Protein AF-A0A2A5IWP4-F1 (afdb_monomer_lite)

Organism: Rhodococcus qingshengii (NCBI:txid334542)

Foldseek 3Di:
DVVCVCCQQQPDFDLLFLRDGVVCVVVVVLLVVLVVVLVVLVVCCVVCVVVNVDPDDPPSSDGDPDDPDDPPDDPPDPPDDDDDDD

Sequence (86 aa):
MDRFTNWYNHEHRRTGISLHTPADVHFGLAPGKAADRRSVLVAAREQHPHRLGTTAVPKILDLPDSWINRPAAESKSAEDSETAAA

pLDDT: mean 84.18, std 16.88, range [37.78, 97.19]

Structure (mmCIF, N/CA/C/O backbone):
data_AF-A0A2A5IWP4-F1
#
_entry.id   AF-A0A2A5IWP4-F1
#
loop_
_atom_site.group_PDB
_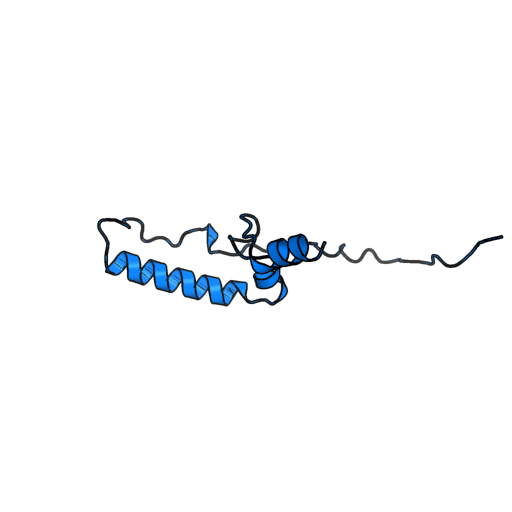atom_site.id
_atom_site.type_symbol
_atom_site.label_atom_id
_atom_site.label_alt_id
_atom_site.label_comp_id
_atom_site.label_asym_id
_atom_site.label_entity_id
_atom_site.label_seq_id
_atom_site.pdbx_PDB_ins_code
_atom_site.Cartn_x
_atom_site.Cartn_y
_atom_site.Cartn_z
_atom_site.occupancy
_atom_site.B_iso_or_equiv
_atom_site.auth_seq_id
_atom_site.auth_comp_id
_atom_site.auth_asym_id
_atom_site.auth_atom_id
_atom_site.pdbx_PDB_model_num
ATOM 1 N N . MET A 1 1 ? 22.726 -14.420 -5.982 1.00 64.50 1 MET A N 1
ATOM 2 C CA . MET A 1 1 ? 21.943 -13.243 -6.414 1.00 64.50 1 MET A CA 1
ATOM 3 C C . MET A 1 1 ? 20.454 -13.423 -6.147 1.00 64.50 1 MET A C 1
ATOM 5 O O . MET A 1 1 ? 19.825 -12.489 -5.673 1.00 64.50 1 MET A O 1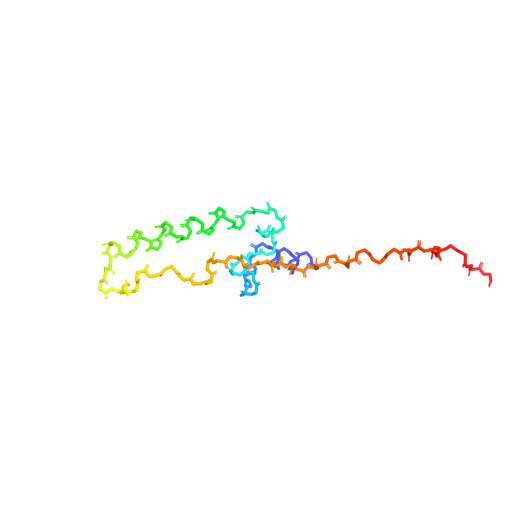
ATOM 9 N N . ASP A 1 2 ? 19.922 -14.633 -6.304 1.00 88.50 2 ASP A N 1
ATOM 10 C CA . ASP A 1 2 ? 18.489 -14.948 -6.168 1.00 88.50 2 ASP A CA 1
ATOM 11 C C . ASP A 1 2 ? 17.842 -14.475 -4.860 1.00 88.50 2 ASP A C 1
ATOM 13 O O . ASP A 1 2 ? 16.742 -13.930 -4.873 1.00 88.50 2 ASP A O 1
ATOM 17 N N . ARG A 1 3 ? 18.547 -14.599 -3.727 1.00 95.31 3 ARG A N 1
ATOM 18 C CA . ARG A 1 3 ? 18.033 -14.160 -2.418 1.00 95.31 3 ARG A CA 1
ATOM 19 C C . ARG A 1 3 ? 17.809 -12.646 -2.352 1.00 95.31 3 ARG A C 1
ATOM 21 O O . ARG A 1 3 ? 16.797 -12.207 -1.817 1.00 95.31 3 ARG A O 1
ATOM 28 N N . PHE A 1 4 ? 18.736 -11.864 -2.909 1.00 95.50 4 PHE A N 1
ATOM 29 C CA . PHE A 1 4 ? 18.609 -10.408 -2.956 1.00 95.50 4 PHE A CA 1
ATOM 30 C C . PHE A 1 4 ? 17.485 -9.996 -3.904 1.00 95.50 4 PHE A C 1
ATOM 32 O O . PHE A 1 4 ? 16.627 -9.217 -3.510 1.00 95.50 4 PHE A O 1
ATOM 39 N N . THR A 1 5 ? 17.452 -10.548 -5.120 1.00 94.88 5 THR A N 1
ATOM 40 C CA . THR A 1 5 ? 16.437 -10.193 -6.121 1.00 94.88 5 THR A CA 1
ATOM 41 C C . THR A 1 5 ? 15.028 -10.546 -5.649 1.00 94.88 5 THR A C 1
ATOM 43 O O . THR A 1 5 ? 14.116 -9.735 -5.804 1.00 94.88 5 THR A O 1
ATOM 46 N N . ASN A 1 6 ? 14.848 -11.713 -5.021 1.00 97.12 6 ASN A N 1
ATOM 47 C CA . ASN A 1 6 ? 13.558 -12.107 -4.458 1.00 97.12 6 ASN A CA 1
ATOM 48 C C . ASN A 1 6 ? 13.104 -11.129 -3.365 1.00 97.12 6 ASN A C 1
ATOM 50 O O . ASN A 1 6 ? 12.025 -10.545 -3.463 1.00 97.12 6 ASN A O 1
ATOM 54 N N . TRP A 1 7 ? 13.966 -10.876 -2.375 1.00 96.94 7 TRP A N 1
ATOM 55 C CA . TRP A 1 7 ? 13.663 -9.929 -1.304 1.00 96.94 7 TRP A CA 1
ATOM 56 C C . TRP A 1 7 ? 13.366 -8.528 -1.853 1.00 96.94 7 TRP A C 1
ATOM 58 O O . TRP A 1 7 ? 12.370 -7.907 -1.478 1.00 96.94 7 TRP A O 1
ATOM 68 N N . TYR A 1 8 ? 14.190 -8.044 -2.785 1.00 95.44 8 TYR A N 1
ATOM 69 C CA . TYR A 1 8 ? 14.043 -6.722 -3.381 1.00 95.44 8 TYR A CA 1
ATOM 70 C C . TYR A 1 8 ? 12.689 -6.573 -4.073 1.00 95.44 8 TYR A C 1
ATOM 72 O O . TYR A 1 8 ? 12.019 -5.564 -3.879 1.00 95.44 8 TYR A O 1
ATOM 80 N N . ASN A 1 9 ? 12.265 -7.577 -4.844 1.00 95.12 9 ASN A N 1
ATOM 81 C CA . ASN A 1 9 ? 11.038 -7.496 -5.628 1.00 95.12 9 ASN A CA 1
ATOM 82 C C . ASN A 1 9 ? 9.767 -7.762 -4.817 1.00 95.12 9 ASN A C 1
ATOM 84 O O . ASN A 1 9 ? 8.740 -7.149 -5.111 1.00 95.12 9 ASN A O 1
ATOM 88 N N . HIS A 1 10 ? 9.816 -8.644 -3.816 1.00 96.06 10 HIS A N 1
ATOM 89 C CA . HIS A 1 10 ? 8.610 -9.170 -3.165 1.00 96.06 10 HIS A CA 1
ATOM 90 C C . HIS A 1 10 ? 8.444 -8.777 -1.696 1.00 96.06 10 HIS A C 1
ATOM 92 O O . HIS A 1 10 ? 7.333 -8.858 -1.175 1.00 96.06 10 HIS A O 1
ATOM 98 N N . GLU A 1 11 ? 9.498 -8.311 -1.026 1.00 96.44 11 GLU A N 1
ATOM 99 C CA . GLU A 1 11 ? 9.461 -8.028 0.415 1.00 96.44 11 GLU A CA 1
ATOM 100 C C . GLU A 1 11 ? 9.832 -6.578 0.739 1.00 96.44 11 GLU A C 1
ATOM 102 O O . GLU A 1 11 ? 9.211 -5.945 1.604 1.00 96.44 11 GLU A O 1
ATOM 107 N N . HIS A 1 12 ? 10.818 -6.032 0.026 1.00 95.19 12 HIS A N 1
ATOM 108 C CA . HIS A 1 12 ? 11.319 -4.683 0.229 1.00 95.19 12 HIS A CA 1
ATOM 109 C C . HIS A 1 12 ? 10.290 -3.634 -0.208 1.00 95.19 12 HIS A C 1
ATOM 111 O O . HIS A 1 12 ? 9.984 -3.465 -1.389 1.00 95.19 12 HIS A O 1
ATOM 117 N N . ARG A 1 13 ? 9.756 -2.896 0.769 1.00 94.44 13 ARG A N 1
ATOM 118 C CA . ARG A 1 13 ? 8.805 -1.802 0.546 1.00 94.44 13 ARG A CA 1
ATOM 119 C C . ARG A 1 13 ? 9.551 -0.483 0.476 1.00 94.44 13 ARG A C 1
ATOM 121 O O . ARG A 1 13 ? 10.344 -0.176 1.364 1.00 94.44 13 ARG A O 1
ATOM 128 N N . ARG A 1 14 ? 9.268 0.315 -0.553 1.00 90.69 14 ARG A N 1
ATOM 129 C CA . ARG A 1 14 ? 9.987 1.571 -0.807 1.00 90.69 14 ARG A CA 1
ATOM 130 C C . ARG A 1 14 ? 9.059 2.771 -0.690 1.00 90.69 14 ARG A C 1
ATOM 132 O O . ARG A 1 14 ? 7.947 2.762 -1.211 1.00 90.69 14 ARG A O 1
ATOM 139 N N . THR A 1 15 ? 9.535 3.836 -0.056 1.00 88.81 15 THR A N 1
ATOM 140 C CA . THR A 1 15 ? 8.774 5.085 0.121 1.00 88.81 15 THR A CA 1
ATOM 141 C C . THR A 1 15 ? 8.460 5.775 -1.205 1.00 88.81 15 THR A C 1
ATOM 143 O O . THR A 1 15 ? 7.359 6.287 -1.364 1.00 88.81 15 THR A O 1
ATOM 146 N N . GLY A 1 16 ? 9.370 5.711 -2.184 1.00 89.19 16 GLY A N 1
ATOM 147 C CA . GLY A 1 16 ? 9.174 6.290 -3.522 1.00 89.19 16 GLY A CA 1
ATOM 148 C C . GLY A 1 16 ? 8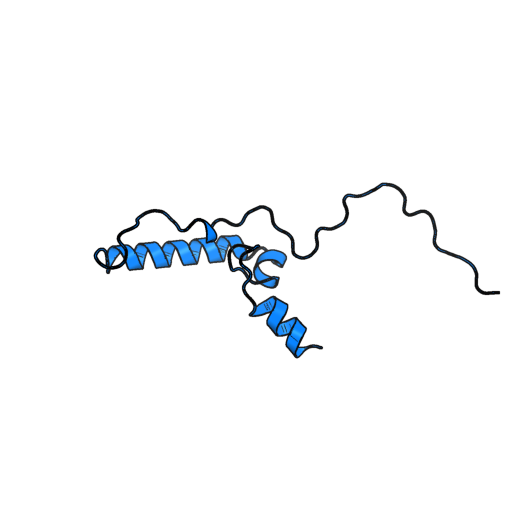.093 5.615 -4.378 1.00 89.19 16 GLY A C 1
ATOM 149 O O . GLY A 1 16 ? 7.787 6.114 -5.448 1.00 89.19 16 GLY A O 1
ATOM 150 N N . ILE A 1 17 ? 7.527 4.493 -3.921 1.00 92.25 17 ILE A N 1
ATOM 151 C CA . ILE A 1 17 ? 6.362 3.827 -4.527 1.00 92.25 17 ILE A CA 1
ATOM 152 C C . ILE A 1 17 ? 5.304 3.532 -3.459 1.00 92.25 17 ILE A C 1
ATOM 154 O O . ILE A 1 17 ? 4.737 2.444 -3.416 1.00 92.25 17 ILE A O 1
ATOM 158 N N . SER A 1 18 ? 5.070 4.469 -2.537 1.00 93.50 18 SER A N 1
ATOM 159 C CA . SER A 1 18 ? 3.938 4.397 -1.597 1.00 93.50 18 SER A CA 1
ATOM 160 C C . SER A 1 18 ? 3.931 3.129 -0.725 1.00 93.50 18 SER A C 1
ATOM 162 O O . SER A 1 18 ? 2.897 2.530 -0.424 1.00 93.50 18 SER A O 1
ATOM 164 N N . LEU A 1 19 ? 5.135 2.686 -0.331 1.00 93.88 19 LEU A N 1
ATOM 165 C CA . LEU A 1 19 ? 5.388 1.462 0.443 1.00 93.88 19 LEU A CA 1
ATOM 166 C C . LEU A 1 19 ? 4.824 0.186 -0.208 1.00 93.88 19 LEU A C 1
ATOM 168 O O . LEU A 1 19 ? 4.487 -0.792 0.473 1.00 93.88 19 LEU A O 1
ATOM 172 N N . HIS A 1 20 ? 4.726 0.180 -1.533 1.00 94.50 20 HIS A N 1
ATOM 173 C CA . HIS A 1 20 ? 4.570 -1.033 -2.322 1.00 94.50 20 HIS A CA 1
ATOM 174 C C . HIS A 1 20 ? 5.920 -1.711 -2.548 1.00 94.50 20 HIS A C 1
ATOM 176 O O . HIS A 1 20 ? 6.988 -1.109 -2.376 1.00 94.50 20 HIS A O 1
ATOM 182 N N . THR A 1 21 ? 5.862 -2.991 -2.894 1.00 95.38 21 THR A N 1
ATOM 183 C CA . THR A 1 21 ? 7.024 -3.722 -3.395 1.00 95.38 21 THR A CA 1
ATOM 184 C C . THR A 1 21 ? 7.187 -3.445 -4.893 1.00 95.38 21 THR A C 1
ATOM 186 O O . THR A 1 21 ? 6.219 -3.061 -5.558 1.00 95.38 21 THR A O 1
ATOM 189 N N . PRO A 1 22 ? 8.385 -3.634 -5.466 1.00 94.69 22 PRO A N 1
ATOM 190 C CA . PRO A 1 22 ? 8.566 -3.531 -6.906 1.00 94.69 22 PRO A CA 1
ATOM 191 C C . PRO A 1 22 ? 7.610 -4.428 -7.706 1.00 94.69 22 PRO A C 1
ATOM 193 O O . PRO A 1 22 ? 7.050 -3.974 -8.701 1.00 94.69 22 PRO A O 1
ATOM 196 N N . ALA A 1 23 ? 7.357 -5.656 -7.241 1.00 95.06 23 ALA A N 1
ATOM 197 C CA . ALA A 1 23 ? 6.409 -6.568 -7.876 1.00 95.06 23 ALA A CA 1
ATOM 198 C C . ALA A 1 23 ? 4.966 -6.037 -7.840 1.00 95.06 23 ALA A C 1
ATOM 200 O O . ALA A 1 23 ? 4.257 -6.136 -8.838 1.00 95.06 23 ALA A O 1
ATOM 201 N N . ASP A 1 24 ? 4.537 -5.424 -6.732 1.00 95.06 24 ASP A N 1
ATOM 202 C CA . ASP A 1 24 ? 3.191 -4.848 -6.625 1.00 95.06 24 ASP A CA 1
ATOM 203 C C . ASP A 1 24 ? 2.943 -3.763 -7.673 1.00 95.06 24 ASP A C 1
ATOM 205 O O . ASP A 1 24 ? 1.843 -3.660 -8.213 1.00 95.06 24 ASP A O 1
ATOM 209 N N . VAL A 1 25 ? 3.959 -2.945 -7.950 1.00 92.62 25 VAL A N 1
ATOM 210 C CA . VAL A 1 25 ? 3.880 -1.896 -8.971 1.00 92.62 25 VAL A CA 1
ATOM 211 C C . VAL A 1 25 ? 3.954 -2.508 -10.366 1.00 92.62 25 VAL A C 1
ATOM 213 O O . VAL A 1 25 ? 3.116 -2.199 -11.205 1.00 92.62 25 VAL A O 1
ATOM 216 N N . HIS A 1 26 ? 4.914 -3.406 -10.604 1.00 91.69 26 HIS A N 1
ATOM 217 C CA . HIS A 1 26 ? 5.133 -4.024 -11.913 1.00 91.69 26 HIS A CA 1
ATOM 218 C C . HIS A 1 26 ? 3.907 -4.793 -12.420 1.00 91.69 26 HIS A C 1
ATOM 220 O O . HIS A 1 26 ? 3.539 -4.662 -13.583 1.00 91.69 26 HIS A O 1
ATOM 226 N N . PHE A 1 27 ? 3.246 -5.550 -11.543 1.00 93.06 27 PHE A N 1
ATOM 227 C CA . PHE A 1 27 ? 2.056 -6.330 -11.888 1.00 93.06 27 PHE A CA 1
ATOM 228 C C . PHE A 1 27 ? 0.737 -5.561 -11.702 1.00 93.06 27 PHE A C 1
ATOM 230 O O . PHE A 1 27 ? -0.332 -6.159 -11.785 1.00 93.06 27 PHE A O 1
ATOM 237 N N . GLY A 1 28 ? 0.778 -4.254 -11.417 1.00 91.75 28 GLY A N 1
ATOM 238 C CA . GLY A 1 28 ? -0.430 -3.432 -11.272 1.00 91.75 28 GLY A CA 1
ATOM 239 C C . GLY A 1 28 ? -1.297 -3.765 -10.048 1.00 91.75 28 GLY A C 1
ATOM 240 O O . GLY A 1 28 ? -2.474 -3.421 -10.015 1.00 91.75 28 GLY A O 1
ATOM 241 N N . LEU A 1 29 ? -0.737 -4.412 -9.023 1.00 95.00 29 LEU A N 1
ATOM 242 C CA . LEU A 1 29 ? -1.445 -4.810 -7.795 1.00 95.00 29 LEU A CA 1
ATOM 243 C C . LEU A 1 29 ? -1.564 -3.670 -6.773 1.00 95.00 29 LEU A C 1
ATOM 245 O O . LEU A 1 29 ? -2.335 -3.759 -5.813 1.00 95.00 29 LEU A O 1
ATOM 249 N N . ALA A 1 30 ? -0.780 -2.605 -6.946 1.00 93.69 30 ALA A N 1
ATOM 250 C CA . ALA A 1 30 ? -0.708 -1.503 -5.997 1.00 93.69 30 ALA A CA 1
ATOM 251 C C . ALA A 1 30 ? -2.065 -0.821 -5.702 1.00 93.69 30 ALA A C 1
ATOM 253 O O . ALA A 1 30 ? -2.359 -0.638 -4.517 1.00 93.69 30 ALA A O 1
ATOM 254 N N . PRO A 1 31 ? -2.940 -0.519 -6.688 1.00 92.94 31 PRO A N 1
ATOM 255 C CA . PRO A 1 31 ? -4.235 0.113 -6.417 1.00 92.94 31 PRO A CA 1
ATOM 256 C C . PRO A 1 31 ? -5.148 -0.724 -5.512 1.00 92.94 31 PRO A C 1
ATOM 258 O O . PRO A 1 31 ? -5.744 -0.185 -4.580 1.00 92.94 31 PRO A O 1
ATOM 261 N N . GLY A 1 32 ? -5.212 -2.044 -5.732 1.00 95.62 32 GLY A N 1
ATOM 262 C CA . GLY A 1 32 ? -6.008 -2.953 -4.899 1.00 95.62 32 GLY A CA 1
ATOM 263 C C . GLY A 1 32 ? -5.504 -2.978 -3.457 1.00 95.62 32 GLY A C 1
ATOM 264 O O . GLY A 1 32 ? -6.252 -2.712 -2.521 1.00 95.62 32 GLY A O 1
ATOM 265 N N . LYS A 1 33 ? -4.190 -3.142 -3.275 1.00 95.06 33 LYS A N 1
ATOM 266 C CA . LYS A 1 33 ? -3.569 -3.107 -1.942 1.00 95.06 33 LYS A CA 1
ATOM 267 C C . LYS A 1 33 ? -3.750 -1.760 -1.235 1.00 95.06 33 LYS A C 1
ATOM 269 O O . LYS A 1 33 ? -3.857 -1.720 -0.010 1.00 95.06 33 LYS A O 1
ATOM 274 N N . ALA A 1 34 ? -3.756 -0.648 -1.970 1.00 93.81 34 ALA A N 1
ATOM 275 C CA . ALA A 1 34 ? -4.038 0.668 -1.403 1.00 93.81 34 ALA A CA 1
ATOM 276 C C . ALA A 1 34 ? -5.495 0.775 -0.919 1.00 93.81 34 ALA A C 1
ATOM 278 O O . ALA A 1 34 ? -5.732 1.316 0.163 1.00 93.81 34 ALA A O 1
ATOM 279 N N . ALA A 1 35 ? -6.455 0.218 -1.664 1.00 94.69 35 ALA A N 1
ATOM 280 C CA . ALA A 1 35 ? -7.853 0.135 -1.242 1.00 94.69 35 ALA A CA 1
ATOM 281 C C . ALA A 1 35 ? -8.019 -0.709 0.035 1.00 94.69 35 ALA A C 1
ATOM 283 O O . ALA A 1 35 ? -8.644 -0.244 0.991 1.00 94.69 35 ALA A O 1
ATOM 284 N N . ASP A 1 36 ? -7.367 -1.872 0.109 1.00 96.38 36 ASP A N 1
ATOM 285 C CA . ASP A 1 36 ? -7.392 -2.732 1.300 1.00 96.38 36 ASP A CA 1
ATOM 286 C C . ASP A 1 36 ? -6.834 -2.003 2.530 1.00 96.38 36 ASP A C 1
ATOM 288 O O . ASP A 1 36 ? -7.455 -1.968 3.595 1.00 96.38 36 ASP A O 1
ATOM 292 N N . ARG A 1 37 ? -5.682 -1.333 2.380 1.00 95.31 37 ARG A N 1
ATOM 293 C CA . ARG A 1 37 ? -5.070 -0.535 3.458 1.00 95.31 37 ARG A CA 1
ATOM 294 C C . ARG A 1 37 ? -5.988 0.592 3.931 1.00 95.31 37 ARG A C 1
ATOM 296 O O . ARG A 1 37 ? -6.044 0.862 5.130 1.00 95.31 37 ARG A O 1
ATOM 303 N N . ARG A 1 38 ? -6.710 1.248 3.015 1.00 94.19 38 ARG A N 1
ATOM 304 C CA . ARG A 1 38 ? -7.700 2.280 3.364 1.00 94.19 38 ARG A CA 1
ATOM 305 C C . ARG A 1 38 ? -8.841 1.685 4.187 1.00 94.19 38 ARG A C 1
ATOM 307 O O . ARG A 1 38 ? -9.174 2.260 5.218 1.00 94.19 38 ARG A O 1
ATOM 314 N N . SER A 1 39 ? -9.383 0.536 3.783 1.00 95.06 39 SER A N 1
ATOM 315 C CA . SER A 1 39 ? -10.455 -0.147 4.520 1.00 95.06 39 SER A CA 1
ATOM 316 C C . SER A 1 39 ? -10.032 -0.504 5.949 1.00 95.06 39 SER A C 1
ATOM 318 O O . SER A 1 39 ? -10.733 -0.165 6.903 1.00 95.06 39 SER A O 1
ATOM 320 N N . VAL A 1 40 ? -8.834 -1.073 6.119 1.00 95.69 40 VAL A N 1
ATOM 321 C CA . VAL A 1 40 ? -8.288 -1.403 7.447 1.00 95.69 40 VAL A CA 1
ATOM 322 C C . VAL A 1 40 ? -8.141 -0.157 8.323 1.00 95.69 40 VAL A C 1
ATOM 324 O O . VAL A 1 40 ? -8.506 -0.182 9.497 1.00 95.69 40 VAL A O 1
ATOM 327 N N . LEU A 1 41 ? -7.637 0.952 7.770 1.00 94.19 41 LEU A N 1
ATOM 328 C CA . LEU A 1 41 ? -7.498 2.205 8.520 1.00 94.19 41 LEU A CA 1
ATOM 329 C C . LEU A 1 41 ? -8.846 2.802 8.930 1.00 94.19 41 LEU A C 1
ATOM 331 O O . LEU A 1 41 ? -8.948 3.349 10.027 1.00 94.19 41 LEU A O 1
ATOM 335 N N . VAL A 1 42 ? -9.862 2.713 8.069 1.00 94.12 42 VAL A N 1
ATOM 336 C CA . VAL A 1 42 ? -11.228 3.148 8.395 1.00 94.12 42 VAL A CA 1
ATOM 337 C C . VAL A 1 42 ? -11.769 2.326 9.563 1.00 94.12 42 VAL A C 1
ATOM 339 O O . VAL A 1 42 ? -12.111 2.905 10.591 1.00 94.12 42 VAL A O 1
ATOM 342 N N . ALA A 1 43 ? -11.724 0.995 9.467 1.00 95.81 43 ALA A N 1
ATOM 343 C CA . ALA A 1 43 ? -12.196 0.111 10.532 1.00 95.81 43 ALA A CA 1
ATOM 344 C C . ALA A 1 43 ? -11.452 0.346 11.861 1.00 95.81 43 ALA A C 1
ATOM 346 O O . ALA A 1 43 ? -12.062 0.406 12.928 1.00 95.81 43 ALA A O 1
ATOM 347 N N . ALA A 1 44 ? -10.131 0.543 11.812 1.00 95.25 44 ALA A N 1
ATOM 348 C CA . ALA A 1 44 ? -9.339 0.822 13.007 1.00 95.25 44 ALA A CA 1
ATOM 349 C C . ALA A 1 44 ? -9.737 2.152 13.674 1.00 95.25 44 ALA A C 1
ATOM 351 O O . ALA A 1 44 ? -9.781 2.239 14.903 1.00 95.25 44 ALA A O 1
ATOM 352 N N . ARG A 1 45 ? -10.046 3.191 12.886 1.00 94.69 45 ARG A N 1
ATOM 353 C CA . ARG A 1 45 ? -10.503 4.496 13.397 1.00 94.69 45 ARG A CA 1
ATOM 354 C C . ARG A 1 45 ? -11.869 4.414 14.053 1.00 94.69 45 ARG A C 1
ATOM 356 O O . ARG A 1 45 ? -12.059 5.030 15.096 1.00 94.69 45 ARG A O 1
ATOM 363 N N . GLU A 1 46 ? -12.784 3.650 13.465 1.00 94.62 46 GLU A N 1
ATOM 364 C CA . GLU A 1 46 ? -14.112 3.405 14.035 1.00 94.62 46 GLU A CA 1
ATOM 365 C C . GLU A 1 46 ? -14.014 2.694 15.390 1.00 94.62 46 GLU A C 1
ATOM 367 O O . GLU A 1 46 ? -14.678 3.088 16.346 1.00 94.62 46 GLU A O 1
ATOM 372 N N . GLN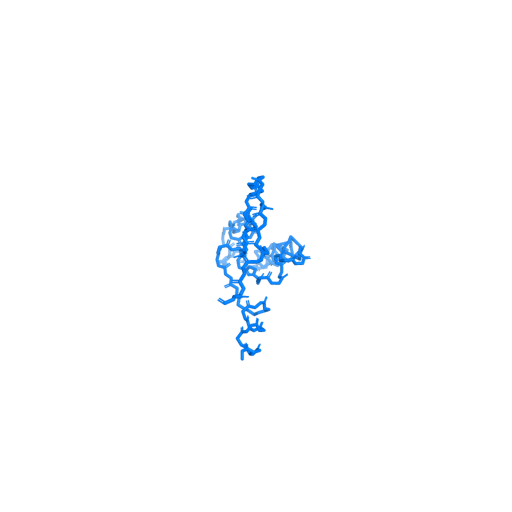 A 1 47 ? -13.138 1.690 15.505 1.00 97.19 47 GLN A N 1
ATOM 373 C CA . GLN A 1 47 ? -12.947 0.932 16.746 1.00 97.19 47 GLN A CA 1
ATOM 374 C C . GLN A 1 47 ? -12.184 1.720 17.821 1.00 97.19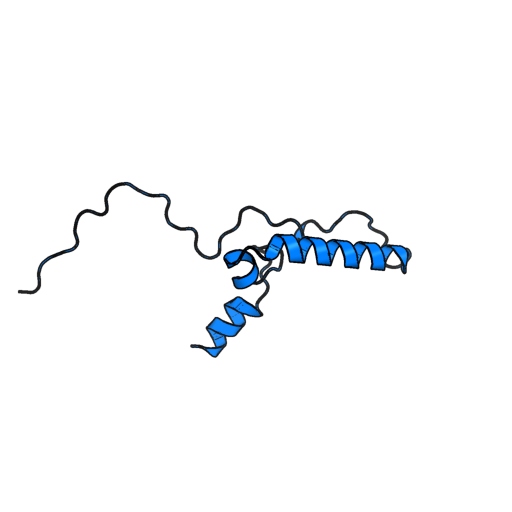 47 GLN A C 1
ATOM 376 O O . GLN A 1 47 ? -12.443 1.571 19.019 1.00 97.19 47 GLN A O 1
ATOM 381 N N . HIS A 1 48 ? -11.222 2.554 17.417 1.00 96.19 48 HIS A N 1
ATOM 382 C CA . HIS A 1 48 ? -10.298 3.223 18.334 1.00 96.19 48 HIS A CA 1
ATOM 383 C C . HIS A 1 48 ? -10.131 4.725 18.041 1.00 96.19 48 HIS A C 1
ATOM 385 O O . HIS A 1 48 ? -9.004 5.196 17.836 1.00 96.19 48 HIS A O 1
ATOM 391 N N . PRO A 1 49 ? -11.212 5.525 18.107 1.00 94.12 49 PRO A N 1
ATOM 392 C CA . PRO A 1 49 ? -11.166 6.944 17.744 1.00 94.12 49 PRO A CA 1
ATOM 393 C C . PRO A 1 49 ? -10.218 7.763 18.637 1.00 94.12 49 PRO A C 1
ATOM 395 O O . PRO A 1 49 ? -9.572 8.696 18.171 1.00 94.12 49 PRO A O 1
ATOM 398 N N . HIS A 1 50 ? -10.050 7.370 19.906 1.00 95.19 50 HIS A N 1
ATOM 399 C CA . HIS A 1 50 ? -9.127 8.021 20.845 1.00 95.19 50 HIS A CA 1
ATOM 400 C C . HIS A 1 50 ? -7.639 7.734 20.558 1.00 95.19 50 HIS A C 1
ATOM 402 O O . HIS A 1 50 ? -6.772 8.432 21.079 1.00 95.19 50 HIS A O 1
ATOM 408 N N . ARG A 1 51 ? -7.322 6.706 19.755 1.00 94.88 51 ARG A N 1
ATOM 409 C CA . ARG A 1 51 ? -5.947 6.386 19.322 1.00 94.88 51 ARG A CA 1
ATOM 410 C C . ARG A 1 51 ? -5.638 6.935 17.937 1.00 94.88 51 ARG A C 1
ATOM 412 O O . ARG A 1 51 ? -4.495 7.292 17.670 1.00 94.88 51 ARG A O 1
ATOM 419 N N . LEU A 1 52 ? -6.642 7.003 17.067 1.00 93.31 52 LEU A N 1
ATOM 420 C CA . LEU A 1 52 ? -6.496 7.357 15.657 1.00 93.31 52 LEU A CA 1
ATOM 421 C C . LEU A 1 52 ? -7.295 8.626 15.329 1.00 93.31 52 LEU A C 1
ATOM 423 O O . LEU A 1 52 ? -8.237 8.597 14.544 1.00 93.31 52 LEU A O 1
ATOM 427 N N . GLY A 1 53 ? -6.894 9.753 15.924 1.00 86.00 53 GLY A N 1
ATOM 428 C CA . GLY A 1 53 ? -7.641 11.017 15.854 1.00 86.00 53 GLY A CA 1
ATOM 429 C C . GLY A 1 53 ? -7.644 11.729 14.493 1.00 86.00 53 GLY A C 1
ATOM 430 O O . GLY A 1 53 ? -8.420 12.657 14.288 1.00 86.00 53 GLY A O 1
ATOM 431 N N . THR A 1 54 ? -6.799 11.326 13.540 1.00 87.44 54 THR A N 1
ATOM 432 C CA . THR A 1 54 ? -6.815 11.885 12.178 1.00 87.44 54 THR A CA 1
ATOM 433 C C . THR A 1 54 ? -7.767 11.090 11.298 1.00 87.44 54 THR A C 1
ATOM 435 O O . THR A 1 54 ? -7.593 9.882 11.176 1.00 87.44 54 THR A O 1
ATOM 438 N N . THR A 1 55 ? -8.699 11.754 10.613 1.00 83.12 55 THR A N 1
ATOM 439 C CA . THR A 1 55 ? -9.636 11.127 9.658 1.00 83.12 55 THR A CA 1
ATOM 440 C C . THR A 1 55 ? -9.090 11.055 8.229 1.00 83.12 55 THR A C 1
ATOM 442 O O . THR A 1 55 ? -9.478 10.176 7.461 1.00 83.12 55 THR A O 1
ATOM 445 N N . ALA A 1 56 ? -8.140 11.925 7.872 1.00 87.19 56 ALA A N 1
ATOM 446 C CA . ALA A 1 56 ? -7.531 11.957 6.545 1.00 87.19 56 ALA A CA 1
ATOM 447 C C . ALA A 1 56 ? -6.783 10.655 6.213 1.00 87.19 56 ALA A C 1
ATOM 449 O O . ALA A 1 56 ? -6.081 10.085 7.052 1.00 87.19 56 ALA A O 1
ATOM 450 N N . VAL A 1 57 ? -6.907 10.175 4.976 1.00 85.19 57 VAL A N 1
ATOM 451 C CA . VAL A 1 57 ? -6.117 9.037 4.487 1.00 85.19 57 VAL A CA 1
ATOM 452 C C . VAL A 1 57 ? -4.636 9.445 4.426 1.00 85.19 57 VAL A C 1
ATOM 454 O O . VAL A 1 57 ? -4.334 10.546 3.960 1.00 85.19 57 VAL A O 1
ATOM 457 N N . PRO A 1 58 ? -3.692 8.609 4.901 1.00 88.50 58 PRO A N 1
ATOM 458 C CA . PRO A 1 58 ? -2.272 8.909 4.777 1.00 88.50 58 PRO A CA 1
ATOM 459 C C . PRO A 1 58 ? -1.871 9.086 3.310 1.00 88.50 58 PRO A C 1
ATOM 461 O O . PRO A 1 58 ? -2.088 8.183 2.505 1.00 88.50 58 PRO A O 1
ATOM 464 N N . LYS A 1 59 ? -1.210 10.206 2.987 1.00 86.31 59 LYS A N 1
ATOM 465 C CA . LYS A 1 59 ? -0.732 10.525 1.624 1.00 86.31 59 LYS A CA 1
ATOM 466 C C . LYS A 1 59 ? 0.129 9.421 1.011 1.00 86.31 59 LYS A C 1
ATOM 468 O O . LYS A 1 59 ? 0.146 9.242 -0.194 1.00 86.31 59 LYS A O 1
ATOM 473 N N . ILE A 1 60 ? 0.834 8.660 1.849 1.00 86.00 60 ILE A N 1
ATOM 474 C CA . ILE A 1 60 ? 1.679 7.546 1.409 1.00 86.00 60 ILE A CA 1
ATOM 475 C C . ILE A 1 60 ? 0.887 6.370 0.821 1.00 86.00 60 ILE A C 1
ATOM 477 O O . ILE A 1 60 ? 1.504 5.446 0.318 1.00 86.00 60 ILE A O 1
ATOM 481 N N . LEU A 1 61 ? -0.448 6.356 0.913 1.00 86.88 61 LEU A N 1
ATOM 482 C CA . LEU A 1 61 ? -1.288 5.371 0.223 1.00 86.88 61 LEU A CA 1
ATOM 483 C C . LEU A 1 61 ? -1.661 5.795 -1.195 1.00 86.88 61 LEU A C 1
ATOM 485 O O . LEU A 1 61 ? -2.131 4.962 -1.967 1.00 86.88 61 LEU A O 1
ATOM 489 N N . ASP A 1 62 ? -1.459 7.061 -1.542 1.00 86.69 62 ASP A N 1
ATOM 490 C CA . ASP A 1 62 ? -1.634 7.525 -2.907 1.00 86.69 62 ASP A CA 1
ATOM 491 C C . ASP A 1 62 ? -0.355 7.178 -3.666 1.00 86.69 62 ASP A C 1
ATOM 493 O O . ASP A 1 62 ? 0.733 7.602 -3.279 1.00 86.69 62 ASP A O 1
ATOM 497 N N . LEU A 1 63 ? -0.457 6.336 -4.696 1.00 85.06 63 LEU A N 1
ATOM 498 C CA . LEU A 1 63 ? 0.683 5.979 -5.537 1.00 85.06 63 LEU A CA 1
ATOM 499 C C . LEU A 1 63 ? 0.893 7.085 -6.583 1.00 85.06 63 LEU A C 1
ATOM 501 O O . LEU A 1 63 ? 0.026 7.245 -7.444 1.00 85.06 63 LEU A O 1
ATOM 505 N N . PRO A 1 64 ? 1.998 7.855 -6.532 1.00 82.12 64 PRO A N 1
ATOM 506 C CA . PRO A 1 64 ? 2.318 8.790 -7.604 1.00 82.12 64 PRO A CA 1
ATOM 507 C C . PRO A 1 64 ? 2.701 8.027 -8.876 1.00 82.12 64 PRO A C 1
ATOM 509 O O . PRO A 1 64 ? 3.040 6.843 -8.814 1.00 82.12 64 PRO A O 1
ATOM 512 N N . ASP A 1 65 ? 2.710 8.705 -10.026 1.00 83.75 65 ASP A N 1
ATOM 513 C CA . ASP A 1 65 ? 3.317 8.142 -11.237 1.00 83.75 65 ASP A CA 1
ATOM 514 C C . ASP A 1 65 ? 4.783 7.783 -10.944 1.00 83.75 65 ASP A C 1
ATOM 516 O O . ASP A 1 65 ? 5.603 8.658 -10.653 1.00 83.75 65 ASP A O 1
ATOM 520 N N . SER A 1 66 ? 5.085 6.483 -10.917 1.00 81.19 66 SER A N 1
ATOM 521 C CA . SER A 1 66 ? 6.331 5.954 -10.359 1.00 81.19 66 SER A CA 1
ATOM 522 C C . SER A 1 66 ? 6.879 4.800 -11.187 1.00 81.19 66 SER A C 1
ATOM 524 O O . SER A 1 66 ? 6.134 3.939 -11.648 1.00 81.19 66 SER A O 1
ATOM 526 N N . TRP A 1 67 ? 8.207 4.711 -11.279 1.00 77.50 67 TRP A N 1
ATOM 527 C CA . TRP A 1 67 ? 8.917 3.622 -11.953 1.00 77.50 67 TRP A CA 1
ATOM 528 C C . TRP A 1 67 ? 10.048 3.062 -11.087 1.00 77.50 67 TRP A C 1
ATOM 530 O O . TRP A 1 67 ? 10.661 3.764 -10.285 1.00 77.50 67 TRP A O 1
ATOM 540 N N . ILE A 1 68 ? 10.360 1.776 -11.267 1.00 77.75 68 ILE A N 1
ATOM 541 C CA . ILE A 1 68 ? 11.593 1.166 -10.732 1.00 77.75 68 ILE A CA 1
ATOM 542 C C . ILE A 1 68 ? 12.745 1.359 -11.720 1.00 77.75 68 ILE A C 1
ATOM 544 O O . ILE A 1 68 ? 13.831 1.746 -11.312 1.00 77.75 68 ILE A O 1
ATOM 548 N N . ASN A 1 69 ? 12.463 1.159 -13.007 1.00 77.88 69 ASN A N 1
ATOM 549 C CA . ASN A 1 69 ? 13.303 1.510 -14.144 1.00 77.88 69 ASN A CA 1
ATOM 550 C C . ASN A 1 69 ? 12.379 2.158 -15.168 1.00 77.88 69 ASN A C 1
ATOM 552 O O . ASN A 1 69 ? 11.580 1.456 -15.789 1.00 77.88 69 ASN A O 1
ATOM 556 N N . ARG A 1 70 ? 12.427 3.485 -15.312 1.00 78.75 70 ARG A N 1
ATOM 557 C CA . ARG A 1 70 ? 11.696 4.122 -16.408 1.00 78.75 70 ARG A CA 1
ATOM 558 C C . ARG A 1 70 ? 12.353 3.653 -17.699 1.00 78.75 70 ARG A C 1
ATOM 560 O O . ARG A 1 70 ? 13.576 3.780 -17.787 1.00 78.75 70 ARG A O 1
ATOM 567 N N . PRO A 1 71 ? 11.605 3.139 -18.684 1.00 76.94 71 PRO A N 1
ATOM 568 C CA . PRO A 1 71 ? 12.173 3.022 -20.014 1.00 76.94 71 PRO A CA 1
ATOM 569 C C . PRO A 1 71 ? 12.645 4.412 -20.453 1.00 76.94 71 PRO A C 1
ATOM 571 O O . PRO A 1 71 ? 12.031 5.426 -20.097 1.00 76.94 71 PRO A O 1
ATOM 574 N N . ALA A 1 72 ? 13.760 4.467 -21.182 1.00 83.69 72 ALA A N 1
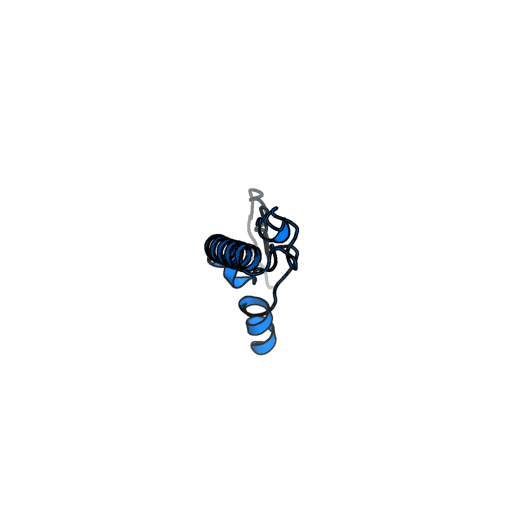ATOM 575 C CA . ALA A 1 72 ? 14.137 5.701 -21.850 1.00 83.69 72 ALA A CA 1
ATOM 576 C C . ALA A 1 72 ? 12.953 6.142 -22.722 1.00 83.69 72 ALA A C 1
ATOM 578 O O . ALA A 1 72 ? 12.304 5.304 -23.351 1.00 83.69 72 ALA A O 1
ATOM 579 N N . ALA A 1 73 ? 12.645 7.442 -22.729 1.00 81.44 73 ALA A N 1
ATOM 580 C CA . ALA A 1 73 ? 11.743 7.968 -23.745 1.00 81.44 73 ALA A CA 1
ATOM 581 C C . ALA A 1 73 ? 12.331 7.578 -25.104 1.00 81.44 73 ALA A C 1
ATOM 583 O O . ALA A 1 73 ? 13.545 7.698 -25.271 1.00 81.44 73 ALA A O 1
ATOM 584 N N . GLU A 1 74 ? 11.510 7.070 -26.023 1.00 63.88 74 GLU A N 1
ATOM 585 C CA . GLU A 1 74 ? 11.966 6.667 -27.352 1.00 63.88 74 GLU A CA 1
ATOM 586 C C . GLU A 1 74 ? 12.629 7.862 -28.053 1.00 63.88 74 GLU A C 1
ATOM 588 O O . GLU A 1 74 ? 11.984 8.686 -28.701 1.00 63.88 74 GLU A O 1
ATOM 593 N N . SER A 1 75 ? 13.948 7.975 -27.918 1.00 57.31 75 SER A N 1
ATOM 594 C CA . SER A 1 75 ? 14.767 8.689 -28.872 1.00 57.31 75 SER A CA 1
ATOM 595 C C . SER A 1 75 ? 14.783 7.816 -30.114 1.00 57.31 75 SER A C 1
ATOM 597 O O . SER A 1 75 ? 15.359 6.727 -30.122 1.00 57.31 75 SER A O 1
ATOM 599 N N . LYS A 1 76 ? 14.092 8.274 -31.152 1.00 54.44 76 LYS A N 1
ATOM 600 C CA . LYS A 1 76 ? 14.210 7.723 -32.496 1.00 54.44 76 LYS A CA 1
ATOM 601 C C . LYS A 1 76 ? 15.705 7.591 -32.848 1.00 54.44 76 LYS A C 1
ATOM 603 O O . LYS A 1 76 ? 16.454 8.541 -32.624 1.00 54.44 76 LYS A O 1
ATOM 608 N N . SER A 1 77 ? 16.062 6.420 -33.383 1.00 45.31 77 SER A N 1
ATOM 609 C CA . SER A 1 77 ? 17.382 5.977 -33.874 1.00 45.31 77 SER A CA 1
ATOM 610 C C . SER A 1 77 ? 18.247 5.183 -32.884 1.00 45.31 77 SER A C 1
ATOM 612 O O . SER A 1 77 ? 19.160 5.708 -32.256 1.00 45.31 77 SER A O 1
ATOM 614 N N . ALA A 1 78 ? 18.008 3.870 -32.834 1.00 47.44 78 ALA A N 1
ATOM 615 C CA . ALA A 1 78 ? 19.091 2.898 -32.726 1.00 47.44 78 ALA A CA 1
ATOM 616 C C . ALA A 1 78 ? 19.415 2.439 -34.157 1.00 47.44 78 ALA A C 1
ATOM 618 O O . ALA A 1 78 ? 18.787 1.516 -34.668 1.00 47.44 78 ALA A O 1
ATOM 619 N N . GLU A 1 79 ? 20.317 3.160 -34.823 1.00 50.16 79 GLU A N 1
ATOM 620 C CA . GLU A 1 79 ? 21.061 2.624 -35.963 1.00 50.16 79 GLU A CA 1
ATOM 621 C C . GLU A 1 79 ? 22.242 1.819 -35.406 1.00 50.16 79 GLU A C 1
ATOM 623 O O . GLU A 1 79 ? 23.031 2.323 -34.608 1.00 50.16 79 GLU A O 1
ATOM 628 N N . ASP A 1 80 ? 22.257 0.545 -35.791 1.00 49.66 80 ASP A N 1
ATOM 629 C CA . ASP A 1 80 ? 23.383 -0.356 -36.019 1.00 49.66 80 ASP A CA 1
ATOM 630 C C . ASP A 1 80 ? 24.546 -0.394 -35.014 1.00 49.66 80 ASP A C 1
ATOM 632 O O . ASP A 1 80 ? 25.459 0.428 -34.999 1.00 49.66 80 ASP A O 1
ATOM 636 N N . SER A 1 81 ? 24.593 -1.501 -34.270 1.00 43.34 81 SER A N 1
ATOM 637 C CA . SER A 1 81 ? 25.843 -2.088 -33.786 1.00 43.34 81 SER A CA 1
ATOM 638 C C . SER A 1 81 ? 25.924 -3.521 -34.310 1.00 43.34 81 SER A C 1
ATOM 640 O O . SER A 1 81 ? 25.680 -4.494 -33.596 1.00 43.34 81 SER A O 1
ATOM 642 N N . GLU A 1 82 ? 26.222 -3.632 -35.602 1.00 49.12 82 GLU A N 1
ATOM 643 C CA . GLU A 1 82 ? 26.817 -4.821 -36.202 1.00 49.12 82 GLU A CA 1
ATOM 644 C C . GLU A 1 82 ? 28.167 -4.415 -36.820 1.00 49.12 82 GLU A C 1
ATOM 646 O O . GLU A 1 82 ? 28.268 -3.380 -37.480 1.00 49.12 82 GLU A O 1
ATOM 651 N N . THR A 1 83 ? 29.179 -5.281 -36.657 1.00 38.22 83 THR A N 1
ATOM 652 C CA . THR A 1 83 ? 30.565 -5.234 -37.201 1.00 38.22 83 THR A CA 1
ATOM 653 C C . THR A 1 83 ? 31.555 -4.317 -36.441 1.00 38.22 83 THR A C 1
ATOM 655 O O . THR A 1 83 ? 31.259 -3.167 -36.168 1.00 38.22 83 THR A O 1
ATOM 658 N N . ALA A 1 84 ? 32.775 -4.713 -36.049 1.00 40.03 84 ALA A N 1
ATOM 659 C CA . ALA A 1 84 ? 33.671 -5.736 -36.584 1.00 40.03 84 ALA A CA 1
ATOM 660 C C . ALA A 1 84 ? 34.668 -6.256 -35.522 1.00 40.03 84 ALA A C 1
ATOM 662 O O . ALA A 1 84 ? 35.306 -5.472 -34.821 1.00 40.03 84 ALA A O 1
ATOM 663 N N . ALA A 1 85 ? 34.851 -7.578 -35.473 1.00 37.78 85 ALA A N 1
ATOM 664 C CA . ALA A 1 85 ? 36.088 -8.207 -35.020 1.00 37.78 85 ALA A CA 1
ATOM 665 C C . ALA A 1 85 ? 36.911 -8.560 -36.268 1.00 37.78 85 ALA A C 1
ATOM 667 O O . ALA A 1 85 ? 36.436 -9.326 -37.110 1.00 37.78 85 ALA A O 1
ATOM 668 N N . ALA A 1 86 ? 38.107 -7.985 -36.382 1.00 38.75 86 ALA A N 1
ATOM 669 C CA . ALA A 1 86 ? 39.193 -8.418 -37.257 1.00 38.75 86 ALA A CA 1
ATOM 670 C C . ALA A 1 86 ? 40.520 -8.087 -36.567 1.00 38.75 86 ALA A C 1
ATOM 672 O O . ALA A 1 86 ? 40.633 -6.948 -36.058 1.00 38.75 86 ALA A O 1
#

Secondary structure (DSSP, 8-state):
-HHHHHHHHHT--BGGGTTB-HHHHHTT-HHHHHHHHHHHHHHHHHH-TTT----SPPGGGS--S--SSPPPP--S----------

Radius of gyration: 20.39 Å; chains: 1; bounding box: 53×27×58 Å